Protein AF-A0A167XT69-F1 (afdb_monomer)

Secondary structure (DSSP, 8-state):
------------------------------------PPPPP-BPTT--HHHHHHHHGGGBTTSTT---BEE-TTSS-EEEEEEES-GGG-SSSSEEEEEE-BTTTTBB-HHHHHHHHHHHHHHHHTGGGEE---GGG-HHHHHHHHHHHHT--

InterPro domains:
  IPR001533 Pterin 4 alpha carbinolamine dehydratase [PF01329] (91-122)
  IPR001533 Pterin 4 alpha carbinolamine dehydratase [PTHR12599] (90-126)
  IPR036428 Pterin 4 alpha carbinolamine dehydratase superfamily [G3DSA:3.30.1360.20] (90-127)
  IPR036428 Pterin 4 alpha carbinolamine dehydratase superfamily [SSF55248] (62-124)

pLDDT: mean 74.78, std 20.85, range [34.5, 97.94]

Structure (mmCIF, N/CA/C/O backbone):
data_AF-A0A167XT69-F1
#
_entry.id   AF-A0A167XT69-F1
#
loop_
_atom_site.group_PDB
_atom_site.id
_atom_site.type_symbol
_atom_site.label_atom_id
_atom_site.label_alt_id
_atom_site.label_comp_id
_atom_site.label_asym_id
_atom_site.label_entity_id
_atom_site.label_seq_id
_atom_site.pdbx_PDB_ins_code
_atom_site.Cartn_x
_atom_site.Cartn_y
_atom_site.Cartn_z
_atom_site.occupancy
_atom_site.B_iso_or_equiv
_atom_site.auth_seq_id
_atom_site.auth_comp_id
_atom_site.auth_asym_id
_atom_site.auth_atom_id
_atom_site.pdbx_PDB_model_num
ATOM 1 N N . MET A 1 1 ? 63.490 -55.216 -7.302 1.00 43.56 1 MET A N 1
ATOM 2 C CA . MET A 1 1 ? 63.871 -55.454 -5.895 1.00 43.56 1 MET A CA 1
ATOM 3 C C . MET A 1 1 ? 62.587 -55.558 -5.094 1.00 43.56 1 MET A C 1
ATOM 5 O O . MET A 1 1 ? 61.794 -54.628 -5.128 1.00 43.56 1 MET A O 1
ATOM 9 N N . ALA A 1 2 ? 62.333 -56.744 -4.545 1.00 40.88 2 ALA A N 1
ATOM 10 C CA . ALA A 1 2 ? 61.158 -57.096 -3.752 1.00 40.88 2 ALA A CA 1
ATOM 11 C C . ALA A 1 2 ? 61.318 -56.645 -2.281 1.00 40.88 2 ALA A C 1
ATOM 13 O O . ALA A 1 2 ? 62.286 -55.962 -1.966 1.00 40.88 2 ALA A O 1
ATOM 14 N N . HIS A 1 3 ? 60.412 -57.131 -1.419 1.00 38.59 3 HIS A N 1
ATOM 15 C CA . HIS A 1 3 ? 60.348 -57.064 0.059 1.00 38.59 3 HIS A CA 1
ATOM 16 C C . HIS A 1 3 ? 59.410 -55.959 0.597 1.00 38.59 3 HIS A C 1
ATOM 18 O O . HIS A 1 3 ? 59.720 -54.779 0.537 1.00 38.59 3 HIS A O 1
ATOM 24 N N . HIS A 1 4 ? 58.137 -56.282 0.885 1.00 34.50 4 HIS A N 1
ATOM 25 C CA . HIS A 1 4 ? 57.599 -56.840 2.152 1.00 34.50 4 HIS A CA 1
ATOM 26 C C . HIS A 1 4 ? 57.696 -55.865 3.344 1.00 34.50 4 HIS A C 1
ATOM 28 O O . HIS A 1 4 ? 58.798 -55.539 3.758 1.00 34.50 4 HIS A O 1
ATOM 34 N N . CYS A 1 5 ? 56.577 -55.511 3.997 1.00 38.59 5 CYS A N 1
ATOM 35 C CA . CYS A 1 5 ? 56.061 -56.233 5.179 1.00 38.59 5 CYS A CA 1
ATOM 36 C C . CYS A 1 5 ? 55.030 -55.407 5.996 1.00 38.59 5 CYS A C 1
ATOM 38 O O . CYS A 1 5 ? 55.339 -54.326 6.477 1.00 38.59 5 CYS A O 1
ATOM 40 N N . LEU A 1 6 ? 53.832 -55.986 6.133 1.00 38.50 6 LEU A N 1
ATOM 41 C CA . LEU A 1 6 ? 52.923 -56.132 7.289 1.00 38.50 6 LEU A CA 1
ATOM 42 C C . LEU A 1 6 ? 52.590 -55.004 8.296 1.00 38.50 6 LEU A C 1
ATOM 44 O O . LEU A 1 6 ? 53.386 -54.182 8.727 1.00 38.50 6 LEU A O 1
ATOM 48 N N . ALA A 1 7 ? 51.323 -55.105 8.709 1.00 42.28 7 ALA A N 1
ATOM 49 C CA . ALA A 1 7 ? 50.522 -54.267 9.587 1.00 42.28 7 ALA A CA 1
ATOM 50 C C . ALA A 1 7 ? 50.897 -54.306 11.078 1.00 42.28 7 ALA A C 1
ATOM 52 O O . ALA A 1 7 ? 51.499 -55.264 11.556 1.00 42.28 7 ALA A O 1
ATOM 53 N N . SER A 1 8 ? 50.379 -53.336 11.842 1.00 41.34 8 SER A N 1
ATOM 54 C CA . SER A 1 8 ? 49.975 -53.516 13.246 1.00 41.34 8 SER A CA 1
ATOM 55 C C . SER A 1 8 ? 48.933 -52.465 13.655 1.00 41.34 8 SER A C 1
ATOM 57 O O . SER A 1 8 ? 49.160 -51.265 13.537 1.00 41.34 8 SER A O 1
ATOM 59 N N . TYR A 1 9 ? 47.778 -52.938 14.127 1.00 38.22 9 TYR A N 1
ATOM 60 C CA . TYR A 1 9 ? 46.740 -52.168 14.822 1.00 38.22 9 TYR A CA 1
ATOM 61 C C . TYR A 1 9 ? 47.198 -51.835 16.252 1.00 38.22 9 TYR A C 1
ATOM 63 O O . TYR A 1 9 ? 47.764 -52.699 16.917 1.00 38.22 9 TYR A O 1
ATOM 71 N N . SER A 1 10 ? 46.856 -50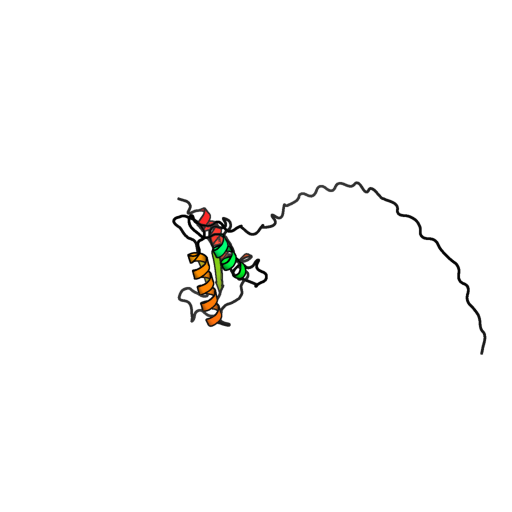.653 16.778 1.00 39.22 10 SER A N 1
ATOM 72 C CA . SER A 1 10 ? 46.702 -50.458 18.229 1.00 39.22 10 SER A CA 1
ATOM 73 C C . SER A 1 10 ? 45.765 -49.290 18.563 1.00 39.22 10 SER A C 1
ATOM 75 O O . SER A 1 10 ? 45.638 -48.321 17.820 1.00 39.22 10 SER A O 1
ATOM 77 N N . THR A 1 11 ? 45.042 -49.448 19.666 1.00 40.38 11 THR A N 1
ATOM 78 C CA . THR A 1 11 ? 43.760 -48.831 20.029 1.00 40.38 11 THR A CA 1
ATOM 79 C C . THR A 1 11 ? 43.858 -47.729 21.095 1.00 40.38 11 THR A C 1
ATOM 81 O O . THR A 1 11 ? 44.432 -48.001 22.141 1.00 40.38 11 THR A O 1
ATOM 84 N N . ARG A 1 12 ? 43.093 -46.626 20.897 1.00 40.66 12 ARG A N 1
ATOM 85 C CA . ARG A 1 12 ? 42.414 -45.727 21.894 1.00 40.66 12 ARG A CA 1
ATOM 86 C C . ARG A 1 12 ? 43.327 -44.973 22.908 1.00 40.66 12 ARG A C 1
ATOM 88 O O . ARG A 1 12 ? 44.464 -45.383 23.066 1.00 40.66 12 ARG A O 1
ATOM 95 N N . PRO A 1 13 ? 42.889 -43.902 23.630 1.00 48.72 13 PRO A N 1
ATOM 96 C CA . PRO A 1 13 ? 41.527 -43.374 23.857 1.00 48.72 13 PRO A CA 1
ATOM 97 C C . PRO A 1 13 ? 41.337 -41.838 23.676 1.00 48.72 13 PRO A C 1
ATOM 99 O O . PRO A 1 13 ? 42.281 -41.077 23.500 1.00 48.72 13 PRO A O 1
ATOM 102 N N . LEU A 1 14 ? 40.078 -41.378 23.761 1.00 48.62 14 LEU A N 1
ATOM 103 C CA . LEU A 1 14 ? 39.672 -39.961 23.825 1.00 48.62 14 LEU A CA 1
ATOM 104 C C . LEU A 1 14 ? 39.861 -39.374 25.239 1.00 48.62 14 LEU A C 1
ATOM 106 O O . LEU A 1 14 ? 39.439 -40.020 26.203 1.00 48.62 14 LEU A O 1
ATOM 110 N N . PRO A 1 15 ? 40.324 -38.120 25.393 1.00 50.78 15 PRO A N 1
ATOM 111 C CA . PRO A 1 15 ? 40.151 -37.385 26.637 1.00 50.78 15 PRO A CA 1
ATOM 112 C C . PRO A 1 15 ? 38.936 -36.438 26.614 1.00 50.78 15 PRO A C 1
ATOM 114 O O . PRO A 1 15 ? 38.842 -35.478 25.856 1.00 50.78 15 PRO A O 1
ATOM 117 N N . ARG A 1 16 ? 38.014 -36.774 27.519 1.00 46.22 16 ARG A N 1
ATOM 118 C CA . ARG A 1 16 ? 37.114 -35.965 28.363 1.00 46.22 16 ARG A CA 1
ATOM 119 C C . ARG A 1 16 ? 37.085 -34.432 28.188 1.00 46.22 16 ARG A C 1
ATOM 121 O O . ARG A 1 16 ? 38.071 -33.732 28.397 1.00 46.22 16 ARG A O 1
ATOM 128 N N . SER A 1 17 ? 35.853 -33.948 28.014 1.00 47.34 17 SER A N 1
ATOM 129 C CA . SER A 1 17 ? 35.362 -32.584 28.247 1.00 47.34 17 SER A CA 1
ATOM 130 C C . SER A 1 17 ? 35.975 -31.900 29.480 1.00 47.34 17 SER A C 1
ATOM 132 O O . SER A 1 17 ? 35.927 -32.436 30.590 1.00 47.34 17 SER A O 1
ATOM 134 N N . ARG A 1 18 ? 36.477 -30.673 29.292 1.00 51.38 18 ARG A N 1
ATOM 135 C CA . ARG A 1 18 ? 36.669 -29.691 30.364 1.00 51.38 18 ARG A CA 1
ATOM 136 C C . ARG A 1 18 ? 35.873 -28.435 30.038 1.00 51.38 18 ARG A C 1
ATOM 138 O O . ARG A 1 18 ? 36.114 -27.774 29.033 1.00 51.38 18 ARG A O 1
ATOM 145 N N . ARG A 1 19 ? 34.935 -28.111 30.929 1.00 50.88 19 ARG A N 1
ATOM 146 C CA . ARG A 1 19 ? 34.336 -26.780 31.048 1.00 50.88 19 ARG A CA 1
ATOM 147 C C . ARG A 1 19 ? 35.444 -25.787 31.389 1.00 50.88 19 ARG A C 1
ATOM 149 O O . ARG A 1 19 ? 36.184 -26.019 32.342 1.00 50.88 19 ARG A O 1
ATOM 156 N N . ILE A 1 20 ? 35.514 -24.681 30.660 1.00 50.03 20 ILE A N 1
ATOM 157 C CA . ILE A 1 20 ? 36.256 -23.494 31.082 1.00 50.03 20 ILE A CA 1
ATOM 158 C C . ILE A 1 20 ? 35.219 -22.385 31.252 1.00 50.03 20 ILE A C 1
ATOM 160 O O . ILE A 1 20 ? 34.623 -21.936 30.277 1.00 50.03 20 ILE A O 1
ATOM 164 N N . LEU A 1 21 ? 34.975 -21.981 32.503 1.00 44.81 21 LEU A N 1
ATOM 165 C CA . LEU A 1 21 ? 34.407 -20.667 32.791 1.00 44.81 21 LEU A CA 1
ATOM 166 C C . LEU A 1 21 ? 35.462 -19.638 32.381 1.00 44.81 21 LEU A C 1
ATOM 168 O O . LEU A 1 21 ? 36.548 -19.616 32.956 1.00 44.81 21 LEU A O 1
ATOM 172 N N . SER A 1 22 ? 35.144 -18.791 31.407 1.00 46.22 22 SER A N 1
ATOM 173 C CA . SER A 1 22 ? 35.921 -17.587 31.134 1.00 46.22 22 SER A CA 1
ATOM 174 C C . SER A 1 22 ? 35.046 -16.377 31.416 1.00 46.22 22 SER A C 1
ATOM 176 O O . SER A 1 22 ? 34.204 -15.974 30.617 1.00 46.22 22 SER A O 1
ATOM 178 N N . THR A 1 23 ? 35.231 -15.834 32.613 1.00 47.72 23 THR A N 1
ATOM 179 C CA . THR A 1 23 ? 34.767 -14.508 32.990 1.0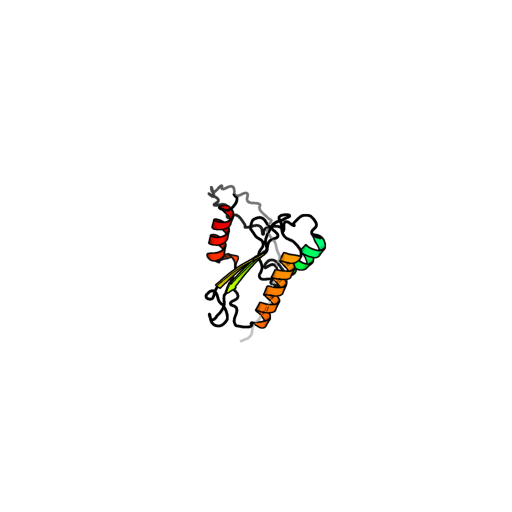0 47.72 23 THR A CA 1
ATOM 180 C C . THR A 1 23 ? 35.714 -13.490 32.370 1.00 47.72 23 THR A C 1
ATOM 182 O O . THR A 1 23 ? 36.865 -13.386 32.793 1.00 47.72 23 THR A O 1
ATOM 185 N N . ARG A 1 24 ? 35.229 -12.685 31.422 1.00 53.12 24 ARG A N 1
ATOM 186 C CA . ARG A 1 24 ? 35.750 -11.327 31.233 1.00 53.12 24 ARG A CA 1
ATOM 187 C C . ARG A 1 24 ? 34.674 -10.423 30.644 1.00 53.12 24 ARG A C 1
ATOM 189 O O . ARG A 1 24 ? 34.305 -10.552 29.483 1.00 53.12 24 ARG A O 1
ATOM 196 N N . MET A 1 25 ? 34.180 -9.513 31.481 1.00 57.09 25 MET A N 1
ATOM 197 C CA . MET A 1 25 ? 33.410 -8.350 31.053 1.00 57.09 25 MET A CA 1
ATOM 198 C C . MET A 1 25 ? 34.226 -7.527 30.054 1.00 57.09 25 MET A C 1
ATOM 200 O O . MET A 1 25 ? 35.374 -7.174 30.330 1.00 57.09 25 MET A O 1
ATOM 204 N N . LEU A 1 26 ? 33.590 -7.153 28.948 1.00 57.06 26 LEU A N 1
ATOM 205 C CA . LEU A 1 26 ? 33.920 -5.954 28.192 1.00 57.06 26 LEU A CA 1
ATOM 206 C C . LEU A 1 26 ? 32.647 -5.110 28.122 1.00 57.06 26 LEU A C 1
ATOM 208 O O . LEU A 1 26 ? 31.591 -5.586 27.711 1.00 57.06 26 LEU A O 1
ATOM 212 N N . MET A 1 27 ? 32.764 -3.870 28.592 1.00 52.31 27 MET A N 1
ATOM 213 C CA . MET A 1 27 ? 31.742 -2.834 28.522 1.00 52.31 27 MET A CA 1
ATOM 214 C C . MET A 1 27 ? 31.477 -2.527 27.048 1.00 52.31 27 MET A C 1
ATOM 216 O O . MET A 1 27 ? 32.260 -1.836 26.401 1.00 52.31 27 MET A O 1
ATOM 220 N N . SER A 1 28 ? 30.399 -3.082 26.503 1.00 48.12 28 SER A N 1
ATOM 221 C CA . SER A 1 28 ? 29.882 -2.662 25.210 1.00 48.12 28 SER A CA 1
ATOM 222 C C . SER A 1 28 ? 28.950 -1.488 25.470 1.00 48.12 28 SER A C 1
ATOM 224 O O . SER A 1 28 ? 27.866 -1.654 26.032 1.00 48.12 28 SER A O 1
ATOM 226 N N . THR A 1 29 ? 29.373 -0.289 25.076 1.00 55.00 29 THR A N 1
ATOM 227 C CA . THR A 1 29 ? 28.441 0.778 24.721 1.00 55.00 29 THR A CA 1
ATOM 228 C C . THR A 1 29 ? 27.632 0.272 23.533 1.00 55.00 29 THR A C 1
ATOM 230 O O . THR A 1 29 ? 27.978 0.465 22.370 1.00 55.00 29 THR A O 1
ATOM 233 N N . GLY A 1 30 ? 26.571 -0.467 23.846 1.00 43.16 30 GLY A N 1
ATOM 234 C CA . GLY A 1 30 ? 25.584 -0.895 22.882 1.00 43.16 30 GLY A CA 1
ATOM 235 C C . GLY A 1 30 ? 24.895 0.346 22.346 1.00 43.16 30 GLY A C 1
ATOM 236 O O . GLY A 1 30 ? 23.951 0.849 22.948 1.00 43.16 30 GLY A O 1
ATOM 237 N N . VAL A 1 31 ? 25.350 0.827 21.193 1.00 40.25 31 VAL A N 1
ATOM 238 C CA . VAL A 1 31 ? 24.444 1.456 20.241 1.00 40.25 31 VAL A CA 1
ATOM 239 C C . VAL A 1 31 ? 23.407 0.378 19.948 1.00 40.25 31 VAL A C 1
ATOM 241 O O . VAL A 1 31 ? 23.676 -0.559 19.196 1.00 40.25 31 VAL A O 1
ATOM 244 N N . GLN A 1 32 ? 22.268 0.436 20.640 1.00 43.75 32 GLN A N 1
ATOM 245 C CA . GLN A 1 32 ? 21.122 -0.405 20.340 1.00 43.75 32 GLN A CA 1
ATOM 246 C C . GLN A 1 32 ? 20.714 -0.080 18.905 1.00 43.75 32 GLN A C 1
ATOM 248 O O . GLN A 1 32 ? 20.037 0.911 18.641 1.00 43.75 32 GLN A O 1
ATOM 253 N N . GLN A 1 33 ? 21.171 -0.904 17.964 1.00 43.00 33 GLN A N 1
ATOM 254 C CA . GLN A 1 33 ? 20.550 -1.013 16.658 1.00 43.00 33 GLN A CA 1
ATOM 255 C C . GLN A 1 33 ? 19.109 -1.442 16.928 1.00 43.00 33 GLN A C 1
ATOM 257 O O . GLN A 1 33 ? 18.850 -2.602 17.245 1.00 43.00 33 GLN A O 1
ATOM 262 N N . GLN A 1 34 ? 18.185 -0.481 16.894 1.00 40.41 34 GLN A N 1
ATOM 263 C CA . GLN A 1 34 ? 16.756 -0.754 16.889 1.00 40.41 34 GLN A CA 1
ATOM 264 C C . GLN A 1 34 ? 16.485 -1.634 15.669 1.00 40.41 34 GLN A C 1
ATOM 266 O O . GLN A 1 34 ? 16.457 -1.158 14.536 1.00 40.41 34 GLN A O 1
ATOM 271 N N . GLN A 1 35 ? 16.352 -2.939 15.899 1.00 40.66 35 GLN A N 1
ATOM 272 C CA . GLN A 1 35 ? 15.785 -3.856 14.924 1.00 40.66 35 GLN A CA 1
ATOM 273 C C . GLN A 1 35 ? 14.378 -3.339 14.633 1.00 40.66 35 GLN A C 1
ATOM 275 O O . GLN A 1 35 ? 13.500 -3.410 15.490 1.00 40.66 35 GLN A O 1
ATOM 280 N N . GLN A 1 36 ? 14.205 -2.730 13.460 1.00 48.97 36 GLN A N 1
ATOM 281 C CA . GLN A 1 36 ? 12.931 -2.222 12.967 1.00 48.97 36 GLN A CA 1
ATOM 282 C C . GLN A 1 36 ? 11.965 -3.406 12.842 1.00 48.97 36 GLN A C 1
ATOM 284 O O . GLN A 1 36 ? 11.950 -4.113 11.836 1.00 48.97 36 GLN A O 1
ATOM 289 N N . GLN A 1 37 ? 11.199 -3.670 13.899 1.00 54.72 37 GLN A N 1
ATOM 290 C CA . GLN A 1 37 ? 10.056 -4.568 13.834 1.00 54.72 37 GLN A CA 1
ATOM 291 C C . GLN A 1 37 ? 9.069 -3.953 12.839 1.00 54.72 37 GLN A C 1
ATOM 293 O O . GLN A 1 37 ? 8.732 -2.775 12.947 1.00 54.72 37 GLN A O 1
ATOM 298 N N . GLN A 1 38 ? 8.678 -4.727 11.826 1.00 63.22 38 GLN A N 1
ATOM 299 C CA . GLN A 1 38 ? 7.715 -4.279 10.822 1.00 63.22 38 GLN A CA 1
ATOM 300 C C . GLN A 1 38 ? 6.418 -3.835 11.526 1.00 63.22 38 GLN A C 1
ATOM 302 O O . GLN A 1 38 ? 5.965 -4.546 12.430 1.00 63.22 38 GLN A O 1
ATOM 307 N N . PRO A 1 39 ? 5.836 -2.680 11.154 1.00 83.25 39 PRO A N 1
ATOM 308 C CA . PRO A 1 39 ? 4.601 -2.200 11.764 1.00 83.25 39 PRO A CA 1
ATOM 309 C C . PRO A 1 39 ? 3.479 -3.228 11.586 1.00 83.25 39 PRO A C 1
ATOM 311 O O . PRO A 1 39 ? 3.403 -3.889 10.553 1.00 83.25 39 PRO A O 1
ATOM 314 N N . GLN A 1 40 ? 2.604 -3.360 12.583 1.00 92.12 40 GLN A N 1
ATOM 315 C CA . GLN A 1 40 ? 1.389 -4.174 12.474 1.00 92.12 40 GLN A CA 1
ATOM 316 C C . GLN A 1 40 ? 0.265 -3.340 11.848 1.00 92.12 40 GLN A C 1
ATOM 318 O O . GLN A 1 40 ? 0.167 -2.155 12.169 1.00 92.12 40 GLN A O 1
ATOM 323 N N . PRO A 1 41 ? -0.587 -3.915 10.983 1.00 95.88 41 PRO A N 1
ATOM 324 C CA . PRO A 1 41 ? -1.694 -3.178 10.391 1.00 95.88 41 PRO A CA 1
ATOM 325 C C . PRO A 1 41 ? -2.714 -2.783 11.463 1.00 95.88 41 PRO A C 1
ATOM 327 O O . PRO A 1 41 ? -3.062 -3.575 12.339 1.00 95.88 41 PRO A O 1
ATOM 330 N N . ARG A 1 42 ? -3.207 -1.547 11.379 1.00 96.94 42 ARG A N 1
ATOM 331 C CA . ARG A 1 42 ? -4.238 -1.002 12.261 1.00 96.94 42 ARG A CA 1
ATOM 332 C C . ARG A 1 42 ? -5.433 -0.558 11.431 1.00 96.94 42 ARG A C 1
ATOM 334 O O . ARG A 1 42 ? -5.359 0.426 10.692 1.00 96.94 42 ARG A O 1
ATOM 341 N N . TYR A 1 43 ? -6.534 -1.278 11.588 1.00 97.75 43 TYR A N 1
ATOM 342 C CA . TYR A 1 43 ? -7.716 -1.100 10.761 1.00 97.75 43 TYR A CA 1
ATOM 343 C C . TYR A 1 43 ? -8.644 0.003 11.261 1.00 97.75 43 TYR A C 1
ATOM 345 O O . TYR A 1 43 ? -8.685 0.337 12.448 1.00 97.75 43 TYR A O 1
ATOM 353 N N . SER A 1 44 ? -9.381 0.583 10.318 1.00 97.00 44 SER A N 1
ATOM 354 C CA . SER A 1 44 ? -10.452 1.524 10.610 1.00 97.00 44 SER A CA 1
ATOM 355 C C . SER A 1 44 ? -11.691 0.787 11.151 1.00 97.00 44 SER A C 1
ATOM 357 O O . SER A 1 44 ?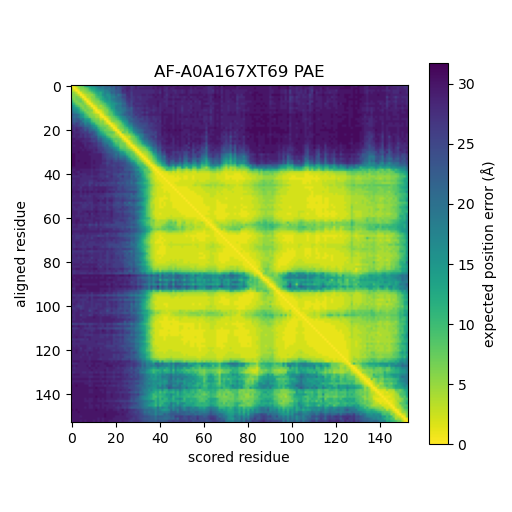 -11.977 -0.331 10.714 1.00 97.00 44 SER A O 1
ATOM 359 N N . PRO A 1 45 ? -12.452 1.376 12.090 1.00 97.12 45 PRO A N 1
ATOM 360 C CA . PRO A 1 45 ? -13.701 0.802 12.586 1.00 97.12 45 PRO A CA 1
ATOM 361 C C . PRO A 1 45 ? -14.653 0.347 11.472 1.00 97.12 45 PRO A C 1
ATOM 363 O O . PRO A 1 45 ? -14.950 1.110 10.555 1.00 97.12 45 PRO A O 1
ATOM 366 N N . GLY A 1 46 ? -15.165 -0.881 11.589 1.00 95.75 46 GLY A N 1
ATOM 367 C CA . GLY A 1 46 ? -16.089 -1.478 10.616 1.00 95.75 46 GLY A CA 1
ATOM 368 C C . GLY A 1 46 ? -15.420 -2.202 9.444 1.00 95.75 46 GLY A C 1
ATOM 369 O O . GLY A 1 46 ? -16.135 -2.762 8.620 1.00 95.75 46 GLY A O 1
ATOM 370 N N . THR A 1 47 ? -14.086 -2.221 9.391 1.00 97.12 47 THR A N 1
ATOM 371 C CA . THR A 1 47 ? -13.311 -3.042 8.447 1.00 97.12 47 THR A CA 1
ATOM 372 C C . THR A 1 47 ? -13.369 -4.513 8.873 1.00 97.12 47 THR A C 1
ATOM 374 O O . THR A 1 47 ? -13.198 -4.823 10.055 1.00 97.12 47 THR A O 1
ATOM 377 N N . ASP A 1 48 ? -13.548 -5.433 7.928 1.00 97.06 48 ASP A N 1
ATOM 378 C CA . ASP A 1 48 ? -13.312 -6.861 8.146 1.00 97.06 48 ASP A CA 1
ATOM 379 C C . ASP A 1 48 ? -11.800 -7.110 8.219 1.00 97.06 48 ASP A C 1
ATOM 381 O O . ASP A 1 48 ? -11.115 -7.287 7.207 1.00 97.06 48 ASP A O 1
ATOM 385 N N . GLU A 1 49 ? -11.257 -7.095 9.436 1.00 96.81 49 GLU A N 1
ATOM 386 C CA . GLU A 1 49 ? -9.818 -7.228 9.675 1.00 96.81 49 GLU A CA 1
ATOM 387 C C . GLU A 1 49 ? -9.247 -8.545 9.134 1.00 96.81 49 GLU A C 1
ATOM 389 O O . GLU A 1 49 ? -8.108 -8.572 8.665 1.00 96.81 49 GLU A O 1
ATOM 394 N N . GLN A 1 50 ? -10.015 -9.639 9.166 1.00 97.00 50 GLN A N 1
ATOM 395 C CA . GLN A 1 50 ? -9.540 -10.951 8.720 1.00 97.00 50 GLN A CA 1
ATOM 396 C C . GLN A 1 50 ? -9.436 -10.989 7.198 1.00 97.00 50 GLN A C 1
ATOM 398 O O . GLN A 1 50 ? -8.361 -11.267 6.657 1.00 97.00 50 GLN A O 1
ATOM 403 N N . ALA A 1 51 ? -10.523 -10.647 6.502 1.00 97.00 51 ALA A N 1
ATOM 404 C CA . ALA A 1 51 ? -10.532 -10.602 5.043 1.00 97.00 51 ALA A CA 1
ATOM 405 C C . ALA A 1 51 ? -9.510 -9.586 4.510 1.00 97.00 51 ALA A C 1
ATOM 407 O O . ALA A 1 51 ? -8.761 -9.878 3.572 1.00 97.00 51 ALA A O 1
ATOM 408 N N . THR A 1 52 ? -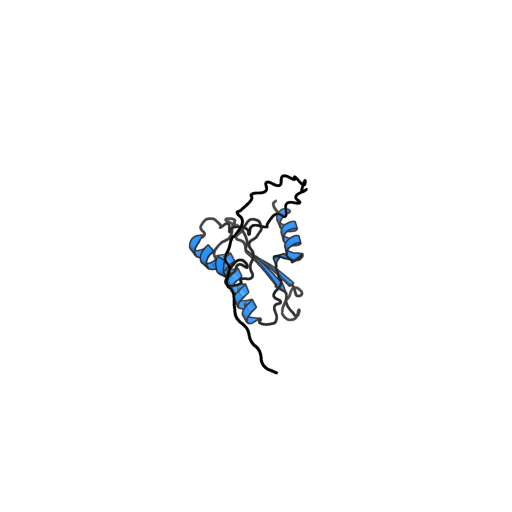9.413 -8.422 5.157 1.00 97.31 52 THR A N 1
ATOM 409 C CA . THR A 1 52 ? -8.463 -7.372 4.774 1.00 97.31 52 THR A CA 1
ATOM 410 C C . THR A 1 52 ? -7.020 -7.809 4.995 1.00 97.31 52 THR A C 1
ATOM 412 O O . THR A 1 52 ? -6.191 -7.606 4.111 1.00 97.31 52 THR A O 1
ATOM 415 N N . THR A 1 53 ? -6.700 -8.469 6.115 1.00 96.88 53 THR A N 1
ATOM 416 C CA . THR A 1 53 ? -5.340 -8.982 6.376 1.00 96.88 53 THR A CA 1
ATOM 417 C C . THR A 1 53 ? -4.919 -10.008 5.327 1.00 96.88 53 THR A C 1
ATOM 419 O O . THR A 1 53 ? -3.784 -9.968 4.840 1.00 96.88 53 THR A O 1
ATOM 422 N N . LEU A 1 54 ? -5.825 -10.907 4.935 1.00 97.19 54 LEU A N 1
ATOM 423 C CA . LEU A 1 54 ? -5.556 -11.897 3.890 1.00 97.19 54 LEU A CA 1
ATOM 424 C C . LEU A 1 54 ? -5.252 -11.231 2.542 1.00 97.19 54 LEU A C 1
ATOM 426 O O . LEU A 1 54 ? -4.292 -11.618 1.877 1.00 97.19 54 LEU A O 1
ATOM 430 N N . ALA A 1 55 ? -6.018 -10.205 2.164 1.00 96.88 55 ALA A N 1
ATOM 431 C CA . ALA A 1 55 ? -5.799 -9.450 0.930 1.00 96.88 55 ALA A CA 1
ATOM 432 C C . ALA A 1 55 ? -4.543 -8.555 0.980 1.00 96.88 55 ALA A C 1
ATOM 434 O O . ALA A 1 55 ? -3.866 -8.372 -0.031 1.00 96.88 55 ALA A O 1
ATOM 435 N N . LEU A 1 56 ? -4.205 -8.025 2.158 1.00 96.94 56 LEU A N 1
ATOM 436 C CA . LEU A 1 56 ? -3.033 -7.184 2.403 1.00 96.94 56 LEU A CA 1
ATOM 437 C C . LEU A 1 56 ? -1.723 -7.977 2.327 1.00 96.94 56 LEU A C 1
ATOM 439 O O . LEU A 1 56 ? -0.748 -7.512 1.739 1.00 96.94 56 LEU A O 1
ATOM 443 N N . THR A 1 57 ? -1.697 -9.173 2.920 1.00 96.00 57 THR A N 1
ATOM 444 C CA . THR A 1 57 ? -0.493 -10.006 3.071 1.00 96.00 57 THR A CA 1
ATOM 445 C C . THR A 1 57 ? 0.327 -10.164 1.784 1.00 96.00 57 THR A C 1
ATOM 447 O O . THR A 1 57 ? 1.533 -9.944 1.849 1.00 96.00 57 THR A O 1
ATOM 450 N N . PRO A 1 58 ? -0.231 -10.507 0.606 1.00 96.50 58 PRO A N 1
ATOM 451 C CA . PRO A 1 58 ? 0.566 -10.654 -0.619 1.00 96.50 58 PRO A CA 1
ATOM 452 C C . PRO A 1 58 ? 1.145 -9.336 -1.158 1.00 96.50 58 PRO A C 1
ATOM 454 O O . PRO A 1 58 ? 2.094 -9.367 -1.939 1.00 96.50 58 PRO A O 1
ATOM 457 N N . LEU A 1 59 ? 0.604 -8.180 -0.759 1.00 95.25 59 LEU A N 1
ATOM 458 C CA . LEU A 1 59 ? 1.082 -6.872 -1.214 1.00 95.25 59 LEU A CA 1
ATOM 459 C C . LEU A 1 59 ? 2.335 -6.409 -0.464 1.00 95.25 59 LEU A C 1
ATOM 461 O O . LEU A 1 59 ? 3.085 -5.581 -0.992 1.00 95.25 59 LEU A O 1
ATOM 465 N N . LEU A 1 60 ? 2.576 -6.931 0.741 1.00 94.62 60 LEU A N 1
ATOM 466 C CA . LEU A 1 60 ? 3.657 -6.489 1.618 1.00 94.62 60 LEU A CA 1
ATOM 467 C C . LEU A 1 60 ? 5.022 -7.067 1.227 1.00 94.62 60 LEU A C 1
ATOM 469 O O . LEU A 1 60 ? 5.138 -8.223 0.826 1.00 94.62 60 LEU A O 1
ATOM 473 N N . ILE A 1 61 ? 6.081 -6.282 1.424 1.00 91.00 61 ILE A N 1
ATOM 474 C CA . ILE A 1 61 ? 7.475 -6.713 1.184 1.00 91.00 61 ILE A CA 1
ATOM 475 C C . ILE A 1 61 ? 7.899 -7.862 2.102 1.00 91.00 61 ILE A C 1
ATOM 477 O O . ILE A 1 61 ? 8.730 -8.683 1.727 1.00 91.00 61 ILE A O 1
ATOM 481 N N . SER A 1 62 ? 7.323 -7.942 3.302 1.00 88.44 62 SER A N 1
ATOM 482 C CA . SER A 1 62 ? 7.561 -9.037 4.248 1.00 88.44 62 SER A CA 1
ATOM 483 C C . SER A 1 62 ? 6.930 -10.366 3.817 1.00 88.44 62 SER A C 1
ATOM 485 O O . SER A 1 62 ? 7.211 -11.401 4.421 1.00 88.44 62 SER A O 1
ATOM 487 N N . SER A 1 63 ? 6.083 -10.351 2.788 1.00 89.50 63 SER A N 1
ATOM 488 C CA . SER A 1 63 ? 5.415 -11.534 2.265 1.00 89.50 63 SER A CA 1
ATOM 489 C C . SER A 1 63 ? 6.367 -12.433 1.493 1.00 89.50 63 SER A C 1
ATOM 491 O O . SER A 1 63 ? 7.189 -11.964 0.705 1.00 89.50 63 SER A O 1
ATOM 493 N N . GLN A 1 64 ? 6.169 -13.744 1.602 1.00 84.88 64 GLN A N 1
ATOM 494 C CA . GLN A 1 64 ? 6.858 -14.730 0.765 1.00 84.88 64 GLN A CA 1
ATOM 495 C C . GLN A 1 64 ? 6.545 -14.543 -0.729 1.00 84.88 64 GLN A C 1
ATOM 497 O O . GLN A 1 64 ? 7.325 -14.974 -1.573 1.00 84.88 64 GLN A O 1
ATOM 502 N N . ALA A 1 65 ? 5.433 -13.876 -1.062 1.00 86.25 65 ALA A N 1
ATOM 503 C CA . ALA A 1 65 ? 5.063 -13.535 -2.434 1.00 86.25 65 ALA A CA 1
ATOM 504 C C . ALA A 1 65 ? 5.908 -12.395 -3.042 1.00 86.25 65 ALA A C 1
ATOM 506 O O . ALA A 1 65 ? 5.797 -12.137 -4.240 1.00 86.25 65 ALA A O 1
ATOM 507 N N . GLY A 1 66 ? 6.745 -11.713 -2.248 1.00 84.62 66 GLY A N 1
ATOM 508 C CA . GLY A 1 66 ? 7.600 -10.626 -2.730 1.00 84.62 66 GLY A CA 1
ATOM 509 C C . GLY A 1 66 ? 6.819 -9.361 -3.094 1.00 84.62 66 GLY A C 1
ATOM 510 O O . GLY A 1 66 ? 7.047 -8.770 -4.153 1.00 84.62 66 GLY A O 1
ATOM 511 N N . GLY A 1 67 ? 5.883 -8.955 -2.231 1.00 91.06 67 GLY A N 1
ATOM 512 C CA . GLY A 1 67 ? 5.133 -7.712 -2.388 1.00 91.06 67 GLY A CA 1
ATOM 513 C C . GLY A 1 67 ? 6.033 -6.468 -2.392 1.00 91.06 67 GLY A C 1
ATOM 514 O O . GLY A 1 67 ? 7.244 -6.536 -2.191 1.00 91.06 67 GLY A O 1
ATOM 515 N N . ARG A 1 68 ? 5.448 -5.300 -2.667 1.00 92.19 68 ARG A N 1
ATOM 516 C CA . ARG A 1 68 ? 6.187 -4.030 -2.855 1.00 92.19 68 ARG A CA 1
ATOM 517 C C . ARG A 1 68 ? 5.672 -2.882 -1.995 1.00 92.19 68 ARG A C 1
ATOM 519 O O . ARG A 1 68 ? 6.197 -1.774 -2.085 1.00 92.19 68 ARG A O 1
ATOM 526 N N . TRP A 1 69 ? 4.647 -3.142 -1.195 1.00 94.12 69 TRP A N 1
ATOM 527 C CA . TRP A 1 69 ? 4.068 -2.184 -0.270 1.00 94.12 69 TRP A CA 1
ATOM 528 C C . TRP A 1 69 ? 4.663 -2.353 1.125 1.00 94.12 69 TRP A C 1
ATOM 530 O O . TRP A 1 69 ? 5.043 -3.447 1.547 1.00 94.12 69 TRP A O 1
ATOM 540 N N . THR A 1 70 ? 4.728 -1.247 1.848 1.00 93.75 70 THR A N 1
ATOM 541 C CA . THR A 1 70 ? 5.125 -1.186 3.256 1.00 93.75 70 THR A CA 1
ATOM 542 C C . THR A 1 70 ? 4.005 -0.570 4.066 1.00 93.75 70 THR A C 1
ATOM 544 O O . THR A 1 70 ? 3.309 0.308 3.561 1.00 93.75 70 THR A O 1
ATOM 547 N N . LEU A 1 71 ? 3.861 -0.982 5.320 1.00 93.50 71 LEU A N 1
ATOM 548 C CA . LEU A 1 71 ? 3.000 -0.273 6.257 1.00 93.50 71 LEU A CA 1
ATOM 549 C C . LEU A 1 71 ? 3.673 1.018 6.731 1.00 93.50 71 LEU A C 1
ATOM 551 O O . LEU A 1 71 ? 4.904 1.086 6.830 1.00 93.50 71 LEU A O 1
ATOM 555 N N . SER A 1 72 ? 2.857 2.016 7.061 1.00 90.81 72 SER A N 1
ATOM 556 C CA . SER A 1 72 ? 3.314 3.197 7.788 1.00 90.81 72 SER A CA 1
ATOM 557 C C . SER A 1 72 ? 3.804 2.836 9.175 1.00 90.81 72 SER A C 1
ATOM 559 O O . SER A 1 72 ? 3.438 1.805 9.735 1.00 90.81 72 SER A O 1
ATOM 561 N N . SER A 1 73 ? 4.629 3.703 9.759 1.00 88.12 73 SER A N 1
ATOM 562 C CA . SER A 1 73 ? 5.182 3.501 11.104 1.00 88.12 73 SER A CA 1
ATOM 563 C C . SER A 1 73 ? 4.106 3.288 12.176 1.00 88.12 73 SER A C 1
ATOM 565 O O . SER A 1 73 ? 4.344 2.572 13.144 1.00 88.12 73 SER A O 1
ATOM 567 N N . ASP A 1 74 ? 2.918 3.867 11.988 1.00 89.25 74 ASP A N 1
ATOM 568 C CA . ASP A 1 74 ? 1.752 3.698 12.858 1.00 89.25 74 ASP A CA 1
ATOM 569 C C . ASP A 1 74 ? 0.780 2.586 12.418 1.00 89.25 74 ASP A C 1
ATOM 571 O O . ASP A 1 74 ? -0.228 2.360 13.090 1.00 89.25 74 ASP A O 1
ATOM 575 N N . GLY A 1 75 ? 1.063 1.901 11.307 1.00 93.19 75 GLY A N 1
ATOM 576 C CA . GLY A 1 75 ? 0.266 0.790 10.787 1.00 93.19 75 GLY A CA 1
ATOM 577 C C . GLY A 1 75 ? -1.059 1.178 10.127 1.00 93.19 75 GLY A C 1
ATOM 578 O O . GLY A 1 75 ? -1.819 0.295 9.737 1.00 93.19 75 GLY A O 1
ATOM 579 N N . THR A 1 76 ? -1.368 2.471 10.009 1.00 94.44 76 THR A N 1
ATOM 580 C CA . THR A 1 76 ? -2.676 2.958 9.527 1.00 94.44 76 THR A CA 1
ATOM 581 C C . THR A 1 76 ? -2.743 3.186 8.017 1.00 94.44 76 THR A C 1
ATOM 583 O O . THR A 1 76 ? -3.804 3.527 7.487 1.00 94.44 76 THR A O 1
ATOM 586 N N . ALA A 1 77 ? -1.619 3.032 7.317 1.00 93.94 77 ALA A N 1
ATOM 587 C CA . ALA A 1 77 ? -1.517 3.311 5.896 1.00 93.94 77 ALA A CA 1
ATOM 588 C C . ALA A 1 77 ? -0.628 2.303 5.161 1.00 93.94 77 ALA A C 1
ATOM 590 O O . ALA A 1 77 ? 0.285 1.706 5.734 1.00 93.94 77 ALA A O 1
ATOM 591 N N . LEU A 1 78 ? -0.888 2.165 3.862 1.00 95.38 78 LEU A N 1
ATOM 592 C CA . LEU A 1 78 ? -0.062 1.439 2.903 1.00 95.38 78 LEU A CA 1
ATOM 593 C C . LEU A 1 78 ? 0.738 2.417 2.058 1.00 95.38 78 LEU A C 1
ATOM 595 O O . LEU A 1 78 ? 0.171 3.338 1.474 1.00 95.38 78 LEU A O 1
ATOM 599 N N . GLU A 1 79 ? 2.038 2.184 1.929 1.00 93.69 79 GLU A N 1
ATOM 600 C CA . GLU A 1 79 ? 2.941 3.073 1.207 1.00 93.69 79 GLU A CA 1
ATOM 601 C C . GLU A 1 79 ? 3.801 2.335 0.196 1.00 93.69 79 GLU A C 1
ATOM 603 O O . GLU A 1 79 ? 4.265 1.216 0.434 1.00 93.69 79 GLU A O 1
ATOM 608 N N . ARG A 1 80 ? 4.042 2.997 -0.934 1.00 91.81 80 ARG A N 1
ATOM 609 C CA . ARG A 1 80 ? 4.920 2.505 -1.991 1.00 91.81 80 ARG A CA 1
ATOM 610 C C . ARG A 1 80 ? 5.480 3.658 -2.809 1.00 91.81 80 ARG A C 1
ATOM 612 O O . ARG A 1 80 ? 4.822 4.674 -3.024 1.00 91.81 80 ARG A O 1
ATOM 619 N N . ILE A 1 81 ? 6.694 3.464 -3.314 1.00 88.44 81 ILE A N 1
ATOM 620 C CA . ILE A 1 81 ? 7.309 4.362 -4.286 1.00 88.44 81 ILE A CA 1
ATOM 621 C C . ILE A 1 81 ? 7.311 3.699 -5.655 1.00 88.44 81 ILE A C 1
ATOM 623 O O . ILE A 1 81 ? 7.712 2.545 -5.812 1.00 88.44 81 ILE A O 1
ATOM 627 N N . P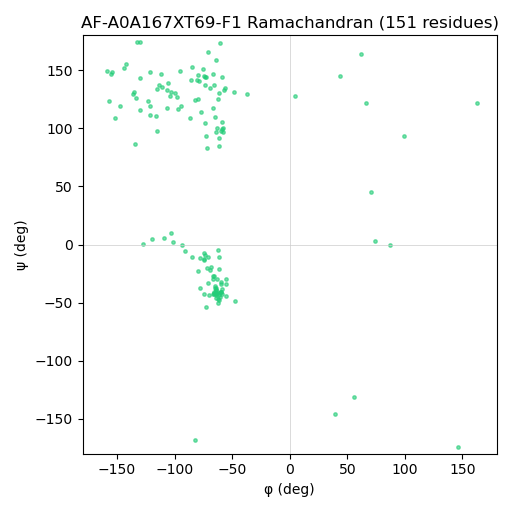HE A 1 82 ? 6.888 4.469 -6.646 1.00 86.75 82 PHE A N 1
ATOM 628 C CA . PHE A 1 82 ? 7.005 4.155 -8.056 1.00 86.75 82 PHE A CA 1
ATOM 629 C C . PHE A 1 82 ? 8.088 5.044 -8.646 1.00 86.75 82 PHE A C 1
ATOM 631 O O . PHE A 1 82 ? 7.966 6.265 -8.628 1.00 86.75 82 PHE A O 1
ATOM 638 N N . GLN A 1 83 ? 9.155 4.433 -9.151 1.00 84.69 83 GLN A N 1
ATOM 639 C CA . GLN A 1 83 ? 10.166 5.126 -9.941 1.00 84.69 83 GLN A CA 1
ATOM 640 C C . GLN A 1 83 ? 10.062 4.642 -11.377 1.00 84.69 83 GLN A C 1
ATOM 642 O O . GLN A 1 83 ? 9.938 3.447 -11.615 1.00 84.69 83 GLN A O 1
ATOM 647 N N . PHE A 1 84 ? 10.106 5.556 -12.331 1.00 83.12 84 PHE A N 1
ATOM 648 C CA . PHE A 1 84 ? 9.937 5.288 -13.746 1.00 83.12 84 PHE A CA 1
ATOM 649 C C . PHE A 1 84 ? 11.255 5.510 -14.485 1.00 83.12 84 PHE A C 1
ATOM 651 O O . PHE A 1 84 ? 12.043 6.391 -14.138 1.00 83.12 84 PHE A O 1
ATOM 658 N N . LYS A 1 85 ? 11.498 4.726 -15.538 1.00 80.81 85 LYS A N 1
ATOM 659 C CA . LYS A 1 85 ? 12.696 4.875 -16.384 1.00 80.81 85 LYS A CA 1
ATOM 660 C C . LYS A 1 85 ? 12.707 6.182 -17.179 1.00 80.81 85 LYS A C 1
ATOM 662 O O . LYS A 1 85 ? 13.773 6.690 -17.501 1.00 80.81 85 LYS A O 1
ATOM 667 N N . SER A 1 86 ? 11.534 6.702 -17.529 1.00 72.88 86 SER A N 1
ATOM 668 C CA . SER A 1 86 ? 11.377 7.899 -18.355 1.00 72.88 86 SER A CA 1
ATOM 669 C C . SER A 1 86 ? 10.177 8.720 -17.892 1.00 72.88 86 SER A C 1
ATOM 671 O O . SER A 1 86 ? 9.212 8.169 -17.365 1.00 72.88 86 SER A O 1
ATOM 673 N N . PHE A 1 87 ? 10.238 10.032 -18.125 1.00 69.56 87 PHE A N 1
ATOM 674 C CA . PHE A 1 87 ? 9.181 10.993 -17.802 1.00 69.56 87 PHE A CA 1
ATOM 675 C C . PHE A 1 87 ? 7.982 10.924 -18.764 1.00 69.56 87 PHE A C 1
ATOM 677 O O . PHE A 1 87 ? 6.931 11.479 -18.471 1.00 69.56 87 PHE A O 1
ATOM 684 N N . ASN A 1 88 ? 8.101 10.224 -19.902 1.00 69.00 88 ASN A N 1
ATOM 685 C CA . ASN A 1 88 ? 7.073 10.199 -20.957 1.00 69.00 88 ASN A CA 1
ATOM 686 C C . ASN A 1 88 ? 5.708 9.635 -20.514 1.00 69.00 88 ASN A C 1
ATOM 688 O O . ASN A 1 88 ? 4.747 9.703 -21.274 1.00 69.00 88 ASN A O 1
ATOM 692 N N . LYS A 1 89 ? 5.619 9.028 -19.325 1.00 66.00 89 LYS A N 1
ATOM 693 C CA . LYS A 1 89 ? 4.406 8.368 -18.819 1.00 66.00 89 LYS A CA 1
ATOM 694 C C . LYS A 1 89 ? 3.869 8.972 -17.521 1.00 66.00 89 LYS A C 1
ATOM 696 O O . LYS A 1 89 ? 2.912 8.444 -16.961 1.00 66.00 89 LYS A O 1
ATOM 701 N N . THR A 1 90 ? 4.463 10.058 -17.041 1.00 62.19 90 THR A N 1
ATOM 702 C CA . THR A 1 90 ? 4.171 10.633 -15.727 1.00 62.19 90 THR A CA 1
ATOM 703 C C . THR A 1 90 ? 4.054 12.148 -15.821 1.00 62.19 90 THR A C 1
ATOM 705 O O . THR A 1 90 ? 4.932 12.837 -16.326 1.00 62.19 90 THR A O 1
ATOM 708 N N . TRP A 1 91 ? 2.968 12.688 -15.269 1.00 70.12 91 TRP A N 1
ATOM 709 C CA . TRP A 1 91 ? 2.747 14.136 -15.168 1.00 70.12 91 TRP A CA 1
ATOM 710 C C . TRP A 1 91 ? 3.612 14.797 -14.078 1.00 70.12 91 TRP A C 1
ATOM 712 O O . TRP A 1 91 ? 3.638 16.017 -13.958 1.00 70.12 91 TRP A O 1
ATOM 722 N N . VAL A 1 92 ? 4.313 13.987 -13.273 1.00 61.62 92 VAL A N 1
ATOM 723 C CA . VAL A 1 92 ? 5.108 14.391 -12.106 1.00 61.62 92 VAL A CA 1
ATOM 724 C C . VAL A 1 92 ? 6.458 13.669 -12.159 1.00 61.62 92 VAL A C 1
ATOM 726 O O . VAL A 1 92 ? 6.593 12.581 -11.607 1.00 61.62 92 VAL A O 1
ATOM 729 N N . TYR A 1 93 ? 7.442 14.248 -12.858 1.00 71.94 93 TYR A N 1
ATOM 730 C CA . TYR A 1 93 ? 8.819 13.727 -12.990 1.00 71.94 93 TYR A CA 1
ATOM 731 C C . TYR A 1 93 ? 8.883 12.197 -13.147 1.00 71.94 93 TYR A C 1
ATOM 733 O O . TYR A 1 93 ? 8.031 11.626 -13.807 1.00 71.94 93 TYR A O 1
ATOM 741 N N . ASN A 1 94 ? 9.891 11.504 -12.619 1.00 81.75 94 ASN A N 1
ATOM 742 C CA . ASN A 1 94 ? 10.025 10.053 -12.749 1.00 81.75 94 ASN A CA 1
ATOM 743 C C . ASN A 1 94 ? 9.776 9.302 -11.433 1.00 81.75 94 ASN A C 1
ATOM 745 O O . ASN A 1 94 ? 10.008 8.104 -11.389 1.00 81.75 94 ASN A O 1
ATOM 749 N N . THR A 1 95 ? 9.357 9.972 -10.356 1.00 83.81 95 THR A N 1
ATOM 750 C CA . THR A 1 95 ? 9.189 9.348 -9.036 1.00 83.81 95 THR A CA 1
ATOM 751 C C . THR A 1 95 ? 7.878 9.787 -8.402 1.00 83.81 95 THR A C 1
ATOM 753 O O . THR A 1 95 ? 7.581 10.976 -8.329 1.00 83.81 95 THR A O 1
ATOM 756 N N . THR A 1 96 ? 7.100 8.831 -7.905 1.00 85.38 96 THR A N 1
ATOM 757 C CA . THR A 1 96 ? 5.825 9.069 -7.224 1.00 85.38 96 THR A CA 1
ATOM 758 C C . THR A 1 96 ? 5.771 8.253 -5.941 1.00 85.38 96 THR A C 1
ATOM 760 O O . THR A 1 96 ? 5.956 7.038 -5.962 1.00 85.38 96 THR A O 1
ATOM 763 N N . PHE A 1 97 ? 5.507 8.920 -4.820 1.00 87.88 97 PHE A N 1
ATOM 764 C CA . PHE A 1 97 ? 5.225 8.279 -3.540 1.00 87.88 97 PHE A CA 1
ATOM 765 C C . PHE A 1 97 ? 3.711 8.219 -3.335 1.00 87.88 97 PHE A C 1
ATOM 767 O O . PHE A 1 97 ? 3.035 9.242 -3.433 1.00 87.88 97 PHE A O 1
ATOM 774 N N . ILE A 1 98 ? 3.187 7.028 -3.057 1.00 90.81 98 ILE A N 1
ATOM 775 C CA . ILE A 1 98 ? 1.765 6.791 -2.812 1.00 90.81 98 ILE A CA 1
ATOM 776 C C . ILE A 1 98 ? 1.592 6.332 -1.370 1.00 90.81 98 ILE A C 1
ATOM 778 O O . ILE A 1 98 ? 2.315 5.443 -0.921 1.00 90.81 98 ILE A O 1
ATOM 782 N N . ARG A 1 99 ? 0.607 6.919 -0.681 1.00 93.75 99 ARG A N 1
ATOM 783 C CA . ARG A 1 99 ? 0.128 6.497 0.637 1.00 93.75 99 ARG A CA 1
ATOM 784 C C . ARG A 1 99 ? -1.391 6.378 0.616 1.00 93.75 99 ARG A C 1
ATOM 786 O O . ARG A 1 99 ? -2.071 7.387 0.446 1.00 93.75 99 ARG A O 1
ATOM 793 N N . TRP A 1 100 ? -1.900 5.168 0.810 1.00 96.81 100 TRP A N 1
ATOM 794 C CA . TRP A 1 100 ? -3.328 4.893 0.956 1.00 96.81 100 TRP A CA 1
ATOM 795 C C . TRP A 1 100 ? -3.685 4.748 2.431 1.00 96.81 100 TRP A C 1
ATOM 797 O O . TRP A 1 100 ? -3.000 4.038 3.166 1.00 96.81 100 TRP A O 1
ATOM 807 N N . THR A 1 101 ? -4.720 5.458 2.867 1.00 95.56 101 THR A N 1
ATOM 808 C CA . THR A 1 101 ? -5.235 5.425 4.237 1.00 95.56 101 THR A CA 1
ATOM 809 C C . THR A 1 101 ? -6.677 5.920 4.256 1.00 95.56 101 THR A C 1
ATOM 811 O O . THR A 1 101 ? -7.048 6.811 3.482 1.00 95.56 101 THR A O 1
ATOM 814 N N . THR A 1 102 ? -7.476 5.403 5.186 1.00 95.38 102 THR A N 1
ATOM 815 C CA . THR A 1 102 ? -8.841 5.866 5.423 1.00 95.38 102 THR A CA 1
ATOM 816 C C . THR A 1 102 ? -8.842 6.909 6.536 1.00 95.38 102 THR A C 1
ATOM 818 O O . THR A 1 102 ? -8.444 6.647 7.669 1.00 95.38 102 THR A O 1
ATOM 821 N N . HIS A 1 103 ? -9.287 8.127 6.213 1.00 88.50 103 HIS A N 1
ATOM 822 C CA . HIS A 1 103 ? -9.243 9.260 7.144 1.00 88.50 103 HIS A CA 1
ATOM 823 C C . HIS A 1 103 ? -10.359 9.222 8.201 1.00 88.50 103 HIS A C 1
ATOM 825 O O . HIS A 1 103 ? -10.132 9.612 9.344 1.00 88.50 103 HIS A O 1
ATOM 831 N N . ASN A 1 104 ? -11.572 8.788 7.837 1.00 90.12 104 ASN A N 1
ATOM 832 C CA . ASN A 1 104 ? -12.697 8.726 8.769 1.00 90.12 104 ASN A CA 1
ATOM 833 C C . ASN A 1 104 ? -13.648 7.544 8.457 1.00 90.12 104 ASN A C 1
ATOM 835 O O . ASN A 1 104 ? -14.230 7.534 7.369 1.00 90.12 104 ASN A O 1
ATOM 839 N N . PRO A 1 105 ? -13.841 6.595 9.392 1.00 91.31 105 PRO A N 1
ATOM 840 C CA . PRO A 1 105 ? -13.109 6.500 10.653 1.00 91.31 105 PRO A CA 1
ATOM 841 C C . PRO A 1 105 ? -11.629 6.159 10.385 1.00 91.31 105 PRO A C 1
ATOM 843 O O . PRO A 1 105 ? -11.304 5.531 9.383 1.00 91.31 105 PRO A O 1
ATOM 846 N N . ALA A 1 106 ? -10.718 6.664 11.218 1.00 92.06 106 ALA A N 1
ATOM 847 C CA . ALA A 1 106 ? -9.285 6.612 10.921 1.00 92.06 106 ALA A CA 1
ATOM 848 C C . ALA A 1 106 ? -8.723 5.178 10.979 1.00 92.06 106 ALA A C 1
ATOM 850 O O . ALA A 1 106 ? -8.982 4.457 11.944 1.00 92.06 106 ALA A O 1
ATOM 851 N N . GLY A 1 107 ? -7.914 4.794 9.988 1.00 94.50 107 GLY A N 1
ATOM 852 C CA . GLY A 1 107 ? -7.198 3.514 9.93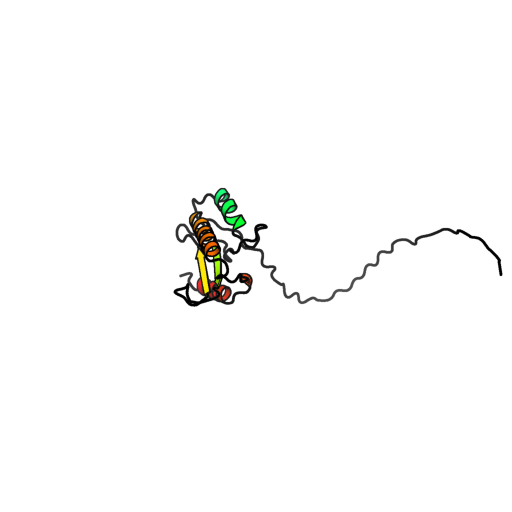4 1.00 94.50 107 GLY A CA 1
ATOM 853 C C . GLY A 1 107 ? -7.050 2.978 8.510 1.00 94.50 107 GLY A C 1
ATOM 854 O O . GLY A 1 107 ? -7.418 3.644 7.547 1.00 94.50 107 GLY A O 1
ATOM 855 N N . LEU A 1 108 ? -6.523 1.765 8.374 1.00 96.56 108 LEU A N 1
ATOM 856 C CA . LEU A 1 108 ? -6.498 1.050 7.097 1.00 96.56 108 LEU A CA 1
ATOM 857 C C . LEU A 1 108 ? -7.868 0.398 6.827 1.00 96.56 108 LEU A C 1
ATOM 859 O O . LEU A 1 108 ? -8.482 -0.126 7.755 1.00 96.56 108 LEU A O 1
ATOM 863 N N . SER A 1 109 ? -8.348 0.391 5.585 1.00 97.94 109 SER A N 1
ATOM 864 C CA . SER A 1 109 ? -9.581 -0.317 5.192 1.00 97.94 109 SER A CA 1
ATOM 865 C C . SER A 1 109 ? -9.392 -1.203 3.957 1.00 97.94 109 SER A C 1
ATOM 867 O O . SER A 1 109 ? -8.353 -1.164 3.289 1.00 97.94 109 SER A O 1
ATOM 869 N N . GLU A 1 110 ? -10.428 -1.968 3.596 1.00 97.75 110 GLU A N 1
ATOM 870 C CA . GLU A 1 110 ? -10.470 -2.777 2.369 1.00 97.75 110 GLU A CA 1
ATOM 871 C C . GLU A 1 110 ? -10.201 -1.930 1.118 1.00 97.75 110 GLU A C 1
ATOM 873 O O . GLU A 1 110 ? -9.603 -2.398 0.143 1.00 97.75 110 GLU A O 1
ATOM 878 N N . LYS A 1 111 ? -10.646 -0.668 1.131 1.00 97.56 111 LYS A N 1
ATOM 879 C CA . LYS A 1 111 ? -10.488 0.254 0.002 1.00 97.56 111 LYS A CA 1
ATOM 880 C C . LYS A 1 111 ? -9.019 0.571 -0.241 1.00 97.56 111 LYS A C 1
ATOM 882 O O . LYS A 1 111 ? -8.593 0.583 -1.392 1.00 97.56 111 LYS A O 1
ATOM 887 N N . ASP A 1 112 ? -8.247 0.763 0.825 1.00 97.88 112 ASP A N 1
ATOM 888 C CA . ASP A 1 112 ? -6.815 1.055 0.739 1.00 97.88 112 ASP A CA 1
ATOM 889 C C . ASP A 1 112 ? -6.054 -0.127 0.122 1.00 97.88 112 ASP A C 1
ATOM 891 O O . ASP A 1 112 ? -5.239 0.052 -0.786 1.00 97.88 112 ASP A O 1
ATOM 895 N N . VAL A 1 113 ? -6.382 -1.350 0.554 1.00 97.81 113 VAL A N 1
ATOM 896 C CA . VAL A 1 113 ? -5.817 -2.593 0.004 1.00 97.81 113 VAL A CA 1
ATOM 897 C C . VAL A 1 113 ? -6.207 -2.775 -1.466 1.00 97.81 113 VAL A C 1
ATOM 899 O O . VAL A 1 113 ? -5.367 -3.123 -2.297 1.00 97.81 113 VAL A O 1
ATOM 902 N N . THR A 1 114 ? -7.460 -2.478 -1.816 1.00 97.94 114 THR A N 1
ATOM 903 C CA . THR A 1 114 ? -7.954 -2.560 -3.199 1.00 97.94 114 THR A CA 1
ATOM 904 C C . THR A 1 114 ? -7.235 -1.568 -4.112 1.00 97.94 114 THR A C 1
ATOM 906 O O . THR A 1 114 ? -6.782 -1.940 -5.194 1.00 97.94 114 THR A O 1
ATOM 909 N N . LEU A 1 115 ? -7.079 -0.312 -3.684 1.00 97.94 115 LEU A N 1
ATOM 910 C CA . LEU A 1 115 ? -6.363 0.710 -4.450 1.00 97.94 115 LEU A CA 1
ATOM 911 C C . LEU A 1 115 ? -4.881 0.358 -4.620 1.00 97.94 115 LEU A C 1
ATOM 913 O O . LEU A 1 115 ? -4.335 0.520 -5.711 1.00 97.94 115 LEU A O 1
ATOM 917 N N . ALA A 1 116 ? -4.242 -0.188 -3.582 1.00 97.00 116 ALA A N 1
ATOM 918 C CA . ALA A 1 116 ? -2.874 -0.689 -3.668 1.00 97.00 116 ALA A CA 1
ATOM 919 C C . ALA A 1 116 ? -2.737 -1.827 -4.698 1.00 97.00 116 ALA A C 1
ATOM 921 O O . ALA A 1 116 ? -1.834 -1.799 -5.539 1.00 97.00 116 ALA A O 1
ATOM 922 N N . ALA A 1 117 ? -3.662 -2.790 -4.695 1.00 95.94 117 ALA A N 1
ATOM 923 C CA . ALA A 1 117 ? -3.686 -3.879 -5.670 1.00 95.94 117 ALA A CA 1
ATOM 924 C C . ALA A 1 117 ? -3.927 -3.381 -7.109 1.00 95.94 117 ALA A C 1
ATOM 926 O O . ALA A 1 117 ? -3.287 -3.861 -8.048 1.00 95.94 117 ALA A O 1
ATOM 927 N N . LEU A 1 118 ? -4.796 -2.384 -7.297 1.00 96.38 118 LEU A N 1
ATOM 928 C CA . LEU A 1 118 ? -5.013 -1.749 -8.601 1.00 96.38 118 LEU A CA 1
ATOM 929 C C . LEU A 1 118 ? -3.751 -1.040 -9.104 1.00 96.38 118 LEU A C 1
ATOM 931 O O . LEU A 1 118 ? -3.390 -1.186 -10.271 1.00 96.38 118 LEU A O 1
ATOM 935 N N . CYS A 1 119 ? -3.033 -0.329 -8.231 1.00 94.38 119 CYS A N 1
ATOM 936 C CA . CYS A 1 119 ? -1.731 0.244 -8.572 1.00 94.38 119 CYS A CA 1
ATOM 937 C C . CYS A 1 119 ? -0.727 -0.838 -9.009 1.00 94.38 119 CYS A C 1
ATOM 939 O O . CYS A 1 119 ? 0.042 -0.609 -9.939 1.00 94.38 119 CYS A O 1
ATOM 941 N N . ASP A 1 120 ? -0.738 -2.018 -8.382 1.00 93.19 120 ASP A N 1
ATOM 942 C CA . ASP A 1 12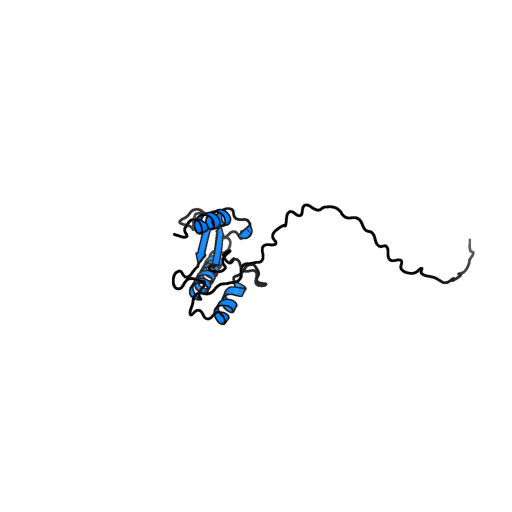0 ? 0.105 -3.152 -8.778 1.00 93.19 120 ASP A CA 1
ATOM 943 C C . ASP A 1 120 ? -0.249 -3.710 -10.157 1.00 93.19 120 ASP A C 1
ATOM 945 O O . ASP A 1 120 ? 0.660 -4.000 -10.938 1.00 93.19 120 ASP A O 1
ATOM 949 N N . ALA A 1 121 ? -1.541 -3.826 -10.468 1.00 92.75 121 ALA A N 1
ATOM 950 C CA . ALA A 1 121 ? -2.014 -4.255 -11.782 1.00 92.75 121 ALA A CA 1
ATOM 951 C C . ALA A 1 121 ? -1.587 -3.263 -12.875 1.00 92.75 121 ALA A C 1
ATOM 953 O O . ALA A 1 121 ? -0.919 -3.652 -13.831 1.00 92.75 121 ALA A O 1
ATOM 954 N N . LEU A 1 122 ? -1.844 -1.967 -12.670 1.00 89.88 122 LEU A N 1
ATOM 955 C CA . LEU A 1 122 ? -1.430 -0.911 -13.600 1.00 89.88 122 LEU A CA 1
ATOM 956 C C . LEU A 1 122 ? 0.094 -0.873 -13.778 1.00 89.88 122 LEU A C 1
ATOM 958 O O . LEU A 1 122 ? 0.602 -0.721 -14.887 1.00 89.88 122 LEU A O 1
ATOM 962 N N . ALA A 1 123 ? 0.842 -1.052 -12.690 1.00 87.12 123 ALA A N 1
ATOM 963 C CA . ALA A 1 123 ? 2.296 -1.107 -12.733 1.00 87.12 123 ALA A CA 1
ATOM 964 C C . ALA A 1 123 ? 2.818 -2.319 -13.513 1.00 87.12 123 ALA A C 1
ATOM 966 O O . ALA A 1 123 ? 3.813 -2.208 -14.230 1.00 87.12 123 ALA A O 1
ATOM 967 N N . LYS A 1 124 ? 2.150 -3.469 -13.397 1.00 87.44 124 LYS A N 1
ATOM 968 C CA . LYS A 1 124 ? 2.480 -4.665 -14.173 1.00 87.44 124 LYS A CA 1
ATOM 969 C C . LYS A 1 124 ? 2.254 -4.430 -15.667 1.00 87.44 124 LYS A C 1
ATOM 971 O O . LYS A 1 124 ? 3.124 -4.785 -16.458 1.00 87.44 124 LYS A O 1
ATOM 976 N N . ASP A 1 125 ? 1.162 -3.766 -16.034 1.00 86.81 125 ASP A N 1
ATOM 977 C CA . ASP A 1 125 ? 0.853 -3.423 -17.429 1.00 86.81 125 ASP A CA 1
ATOM 978 C C . ASP A 1 125 ? 1.853 -2.412 -18.013 1.00 86.81 125 ASP A C 1
ATOM 980 O O . ASP A 1 125 ? 2.141 -2.408 -19.211 1.00 86.81 125 ASP A O 1
ATOM 984 N N . MET A 1 126 ? 2.456 -1.577 -17.161 1.00 79.69 126 MET A N 1
ATOM 985 C CA . MET A 1 126 ? 3.541 -0.674 -17.550 1.00 79.69 126 MET A CA 1
ATOM 986 C C . MET A 1 126 ? 4.891 -1.382 -17.767 1.00 79.69 126 MET A C 1
ATOM 988 O O . MET A 1 126 ? 5.792 -0.771 -18.360 1.00 79.69 126 MET A O 1
ATOM 992 N N . GLY A 1 127 ? 5.027 -2.644 -17.343 1.00 78.00 127 GLY A N 1
ATOM 993 C CA . GLY A 1 127 ? 6.170 -3.522 -17.600 1.00 78.00 127 GLY A CA 1
ATOM 994 C C . GLY A 1 127 ? 7.510 -2.938 -17.150 1.00 78.00 127 GLY A C 1
ATOM 995 O O . GLY A 1 127 ? 7.646 -2.396 -16.053 1.00 78.00 127 GLY A O 1
ATOM 996 N N . ASP A 1 128 ? 8.500 -2.989 -18.043 1.00 68.31 128 ASP A N 1
ATOM 997 C CA . ASP A 1 128 ? 9.880 -2.548 -17.803 1.00 68.31 128 ASP A CA 1
ATOM 998 C C . ASP A 1 128 ? 10.035 -1.056 -17.480 1.00 68.31 128 ASP A C 1
ATOM 1000 O O . ASP A 1 128 ? 11.148 -0.611 -17.207 1.00 68.31 128 ASP A O 1
ATOM 1004 N N . ASN A 1 129 ? 8.970 -0.254 -17.534 1.00 73.94 129 ASN A N 1
ATOM 1005 C CA . ASN A 1 129 ? 9.057 1.185 -17.296 1.00 73.94 129 ASN A CA 1
ATOM 1006 C C . ASN A 1 129 ? 9.161 1.554 -15.817 1.00 73.94 129 ASN A C 1
ATOM 1008 O O . ASN A 1 129 ? 9.469 2.709 -15.538 1.00 73.94 129 ASN A O 1
ATOM 1012 N N . ILE A 1 130 ? 8.933 0.614 -14.895 1.00 79.38 130 ILE A N 1
ATOM 1013 C CA . ILE A 1 130 ? 9.028 0.843 -13.451 1.00 79.38 130 ILE A CA 1
ATOM 1014 C C . ILE A 1 130 ? 10.320 0.227 -12.914 1.00 79.38 130 ILE A C 1
ATOM 1016 O O . ILE A 1 130 ? 10.615 -0.947 -13.121 1.00 79.38 130 ILE A O 1
ATOM 1020 N N . LEU A 1 131 ? 11.095 1.035 -12.202 1.00 76.62 131 LEU A N 1
ATOM 1021 C CA . LEU A 1 131 ? 12.267 0.614 -11.457 1.00 76.62 131 LEU A CA 1
ATOM 1022 C C . LEU A 1 131 ? 11.816 0.004 -10.128 1.00 76.62 131 LEU A C 1
ATOM 1024 O O . LEU A 1 131 ? 11.092 0.628 -9.349 1.00 76.62 131 LEU A O 1
ATOM 1028 N N . ILE A 1 132 ? 12.257 -1.226 -9.866 1.00 69.94 132 ILE A N 1
ATOM 1029 C CA . ILE A 1 132 ? 12.091 -1.857 -8.558 1.00 69.94 132 ILE A CA 1
ATOM 1030 C C . ILE A 1 132 ? 13.079 -1.176 -7.619 1.00 69.94 132 ILE A C 1
ATOM 1032 O O . ILE A 1 132 ? 14.284 -1.409 -7.694 1.00 69.94 132 ILE A O 1
ATOM 1036 N N . THR A 1 133 ? 12.572 -0.301 -6.761 1.00 66.75 133 THR A N 1
ATOM 1037 C CA . THR A 1 133 ? 13.396 0.409 -5.783 1.00 66.75 133 THR A CA 1
ATOM 1038 C C . THR A 1 133 ? 13.031 -0.020 -4.383 1.00 66.75 133 THR A C 1
ATOM 1040 O O . THR A 1 133 ? 11.848 -0.128 -4.073 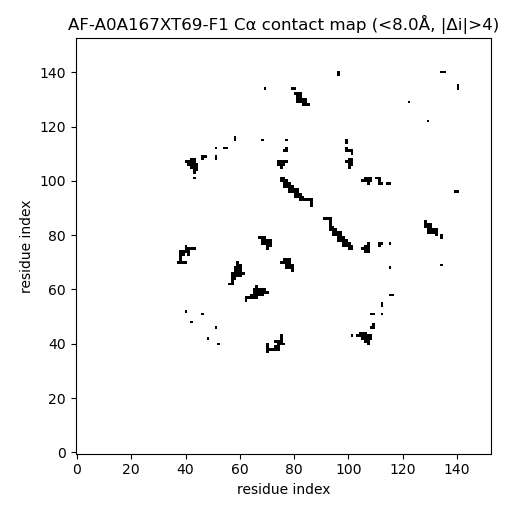1.00 66.75 133 THR A O 1
ATOM 1043 N N . ASP A 1 134 ? 14.045 -0.236 -3.550 1.00 67.38 134 ASP A N 1
ATOM 1044 C CA . ASP A 1 134 ? 13.877 -0.545 -2.135 1.00 67.38 134 ASP A CA 1
ATOM 1045 C C . ASP A 1 134 ? 13.239 0.663 -1.418 1.00 67.38 134 ASP A C 1
ATOM 1047 O O . ASP A 1 134 ? 13.890 1.707 -1.282 1.00 67.38 134 ASP A O 1
ATOM 1051 N N . PRO A 1 135 ? 11.973 0.567 -0.974 1.00 61.91 135 PRO A N 1
ATOM 1052 C CA . PRO A 1 135 ? 11.294 1.698 -0.357 1.00 61.91 135 PRO A CA 1
ATOM 1053 C C . PRO A 1 135 ? 11.882 2.038 1.016 1.00 61.91 135 PRO A C 1
ATOM 1055 O O . PRO A 1 135 ? 11.785 3.192 1.434 1.00 61.91 135 PRO A O 1
ATOM 1058 N N . THR A 1 136 ? 12.558 1.091 1.681 1.00 62.88 136 THR A N 1
ATOM 1059 C CA . THR A 1 136 ? 13.163 1.300 3.009 1.00 62.88 136 THR A CA 1
ATOM 1060 C C . THR A 1 136 ? 14.395 2.205 2.970 1.00 62.88 136 THR A C 1
ATOM 1062 O O . THR A 1 136 ? 14.753 2.805 3.979 1.00 62.88 136 THR A O 1
ATOM 1065 N N . LYS A 1 137 ? 15.021 2.363 1.797 1.00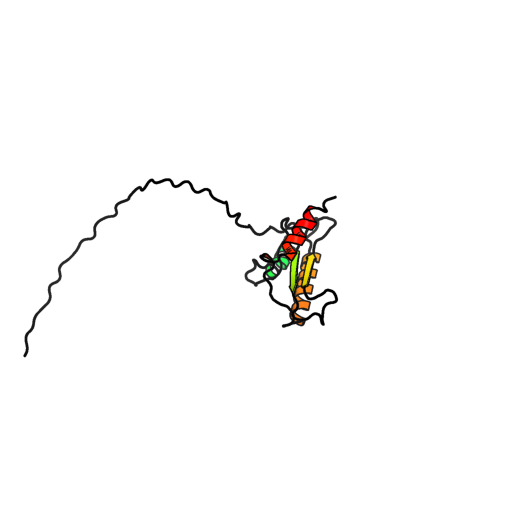 61.94 137 LYS A N 1
ATOM 1066 C CA . LYS A 1 137 ? 16.218 3.201 1.596 1.00 61.94 137 LYS A CA 1
ATOM 1067 C C . LYS A 1 137 ? 15.922 4.558 0.967 1.00 61.94 137 LYS A C 1
ATOM 1069 O O . LYS A 1 137 ? 16.842 5.311 0.658 1.00 61.94 137 LYS A O 1
ATOM 1074 N N . SER A 1 138 ? 14.655 4.864 0.716 1.00 66.25 138 SER A N 1
ATOM 1075 C CA . SER A 1 138 ? 14.291 6.059 -0.032 1.00 66.25 138 SER A CA 1
ATOM 1076 C C . SER A 1 138 ? 14.274 7.310 0.856 1.00 66.25 138 SER A C 1
ATOM 1078 O O . SER A 1 138 ? 13.551 7.394 1.844 1.00 66.25 138 SER A O 1
ATOM 1080 N N . GLU A 1 139 ? 15.036 8.335 0.474 1.00 72.69 139 GLU A N 1
ATOM 1081 C CA . GLU A 1 139 ? 15.001 9.649 1.140 1.00 72.69 139 GLU A CA 1
ATOM 1082 C C . GLU A 1 139 ? 13.596 10.274 1.085 1.00 72.69 139 GLU A C 1
ATOM 1084 O O . GLU A 1 139 ? 13.150 10.923 2.027 1.00 72.69 139 GLU A O 1
ATOM 1089 N N . VAL A 1 140 ? 12.854 9.996 0.008 1.00 71.06 140 VAL A N 1
ATOM 1090 C CA . VAL A 1 140 ? 11.454 10.405 -0.164 1.00 71.06 140 VAL A CA 1
ATOM 1091 C C . VAL A 1 140 ? 10.589 9.914 0.996 1.00 71.06 140 VAL A C 1
ATOM 1093 O O . VAL A 1 140 ? 9.816 10.691 1.549 1.00 71.06 140 VAL A O 1
ATOM 1096 N N . ARG A 1 141 ? 10.754 8.653 1.410 1.00 70.88 141 ARG A N 1
ATOM 1097 C CA . ARG A 1 141 ? 10.026 8.081 2.543 1.00 70.88 141 ARG A CA 1
ATOM 1098 C C . ARG A 1 141 ? 10.334 8.827 3.838 1.00 70.88 141 ARG A C 1
ATOM 1100 O O . ARG A 1 141 ? 9.414 9.244 4.534 1.00 70.88 141 ARG A O 1
ATOM 1107 N N . ARG A 1 142 ? 11.619 9.067 4.112 1.00 73.31 142 ARG A N 1
ATOM 1108 C CA . ARG A 1 142 ? 12.077 9.792 5.306 1.00 73.31 142 ARG A CA 1
ATOM 1109 C C . ARG A 1 142 ? 11.498 11.208 5.370 1.00 73.31 142 ARG A C 1
ATOM 1111 O O . ARG A 1 142 ? 11.069 11.653 6.434 1.00 73.31 142 ARG A O 1
ATOM 1118 N N . LEU A 1 143 ? 11.468 11.906 4.235 1.00 72.69 143 LEU A N 1
ATOM 1119 C CA . LEU A 1 143 ? 10.874 13.238 4.126 1.00 72.69 143 LEU A CA 1
ATOM 1120 C C . LEU A 1 143 ? 9.359 13.201 4.353 1.00 72.69 143 LEU A C 1
ATOM 1122 O O . LEU A 1 143 ? 8.838 14.047 5.078 1.00 72.69 143 LEU A O 1
ATOM 1126 N N . VAL A 1 144 ? 8.653 12.214 3.795 1.00 68.12 144 VAL A N 1
ATOM 1127 C CA . VAL A 1 144 ? 7.208 12.049 4.020 1.00 68.12 144 VAL A CA 1
ATOM 1128 C C . VAL A 1 144 ? 6.902 11.784 5.491 1.00 68.12 144 VAL A C 1
ATOM 1130 O O . VAL A 1 144 ? 6.021 12.445 6.043 1.00 68.12 144 VAL A O 1
ATOM 1133 N N . ASP A 1 145 ? 7.635 10.876 6.137 1.00 69.94 145 ASP A N 1
ATOM 1134 C CA . ASP A 1 145 ? 7.452 10.574 7.558 1.00 69.94 145 ASP A CA 1
ATOM 1135 C C . ASP A 1 145 ? 7.690 11.842 8.410 1.00 69.94 145 ASP A C 1
ATOM 1137 O O . ASP A 1 145 ? 6.904 12.156 9.305 1.00 69.94 145 ASP A O 1
ATOM 1141 N N . GLN A 1 146 ? 8.708 12.648 8.079 1.00 70.44 146 GLN A N 1
ATOM 1142 C CA . GLN A 1 146 ? 8.990 13.919 8.759 1.00 70.44 146 GLN A CA 1
ATOM 1143 C C . GLN A 1 146 ? 7.875 14.966 8.582 1.00 70.44 146 GLN A C 1
ATOM 1145 O O . GLN A 1 146 ? 7.586 15.727 9.511 1.00 70.44 146 GLN A O 1
ATOM 1150 N N . VAL A 1 147 ? 7.250 15.026 7.404 1.00 63.31 147 VAL A N 1
ATOM 1151 C CA . VAL A 1 147 ? 6.143 15.953 7.123 1.00 63.31 147 VAL A CA 1
ATOM 1152 C C . VAL A 1 147 ? 4.855 15.492 7.809 1.00 63.31 147 VAL A C 1
ATOM 1154 O O . VAL A 1 147 ? 4.188 16.314 8.438 1.00 63.31 147 VAL A O 1
ATOM 1157 N N . CYS A 1 148 ? 4.540 14.193 7.775 1.00 57.50 148 CYS A N 1
ATOM 1158 C CA . CYS A 1 148 ? 3.319 13.638 8.371 1.00 57.50 148 CYS A CA 1
ATOM 1159 C C . CYS A 1 148 ? 3.283 13.786 9.900 1.00 57.50 148 CYS A C 1
ATOM 1161 O O . CYS A 1 148 ? 2.226 14.061 10.464 1.00 57.50 148 CYS A O 1
ATOM 1163 N N . VAL A 1 149 ? 4.429 13.678 10.585 1.00 53.16 149 VAL A N 1
ATOM 1164 C CA . VAL A 1 149 ? 4.506 13.910 12.043 1.00 53.16 149 VAL A CA 1
ATOM 1165 C C . VAL A 1 149 ? 4.215 15.374 12.405 1.00 53.16 149 VAL A C 1
ATOM 1167 O O . VAL A 1 149 ? 3.704 15.648 13.488 1.00 53.16 149 VAL A O 1
ATOM 1170 N N . ARG A 1 150 ? 4.481 16.324 11.499 1.00 45.88 150 ARG A N 1
ATOM 1171 C CA . ARG A 1 150 ? 4.247 17.761 11.722 1.00 45.88 150 ARG A CA 1
ATOM 1172 C C . ARG A 1 150 ? 2.821 18.227 11.421 1.00 45.88 150 ARG A C 1
ATOM 1174 O O . ARG A 1 150 ? 2.497 19.356 11.766 1.00 45.88 150 ARG A O 1
ATOM 1181 N N . THR A 1 151 ? 1.984 17.402 10.788 1.00 41.69 151 THR A N 1
ATOM 1182 C CA . THR A 1 151 ? 0.621 17.792 10.365 1.00 41.69 151 THR A CA 1
ATOM 1183 C C . THR A 1 151 ? -0.501 17.255 11.254 1.00 41.69 151 THR A C 1
ATOM 1185 O O . THR A 1 151 ? -1.668 17.402 10.900 1.00 41.69 151 THR A O 1
ATOM 1188 N N . LYS A 1 152 ? -0.188 16.673 12.420 1.00 44.22 152 LYS A N 1
ATOM 1189 C CA . LYS A 1 152 ? -1.193 16.460 13.472 1.00 44.22 152 LYS A CA 1
ATOM 1190 C C . LYS A 1 152 ? -1.537 17.816 14.101 1.00 44.22 152 LYS A C 1
ATOM 1192 O O . LYS A 1 152 ? -0.919 18.205 15.089 1.00 44.22 152 LYS A O 1
ATOM 1197 N N . VAL A 1 153 ? -2.440 18.547 13.447 1.00 37.28 153 VAL A N 1
ATOM 1198 C CA . VAL A 1 153 ? -3.165 19.700 14.006 1.00 37.28 153 VAL A CA 1
ATOM 1199 C C . VAL A 1 153 ? -4.280 19.183 14.902 1.00 37.28 153 VAL A C 1
ATOM 1201 O O . VAL A 1 153 ? -4.935 18.199 14.488 1.00 37.28 153 VAL A O 1
#

Radius of gyration: 28.34 Å; Cα contacts (8 Å, |Δi|>4): 171; chains: 1; bounding box: 80×77×54 Å

Nearest PDB structures (foldseek):
  7zhw-assembly1_B  TM=3.493E-01  e=5.350E+00  Leishmania donovani
  6l7a-assembly1_A  TM=2.782E-01  e=6.069E+00  Escherichia coli O69:H11 str. 08-4661
  9emm-assembly1_D  TM=2.006E-01  e=8.320E+00  Synechocystis sp. PCC 6803 substr. Kazusa

Foldseek 3Di:
DDDDDDDDDDDDDDDDDDDDDDDDDDDDPDPPPPPPDAAAADAFPPAPPVVLCVLQQCQDCPHPVRHAWGADPNNFKIKHKWAFPACPVDPPGRIDIDIFGDVVVGGRHSVRSVVSVVVVVVVVVVPPGTDRDDPVPDPVNVVVSVVVVVPPD

Sequence (153 aa):
MAHHCLASYSTRPLPRSRRILSTRMLMSTGVQQQQQQQPQPRYSPGTDEQATTLALTPLLISSQAGGRWTLSSDGTALERIFQFKSFNKTWVYNTTFIRWTTHNPAGLSEKDVTLAALCDALAKDMGDNILITDPTKSEVRRLVDQVCVRTKV

Organism: NCBI:txid1081109

Mean predicted aligned error: 14.47 Å

Solvent-accessible surface area (backbone atoms only — not comparable to full-atom values): 9668 Å² total; per-residue (Å²): 136,85,84,87,84,87,88,81,90,86,80,88,84,87,84,78,91,75,92,75,90,79,90,75,93,73,92,71,85,70,76,76,76,76,76,81,72,77,53,61,81,34,64,13,82,90,47,61,63,66,66,37,48,63,67,40,43,55,43,24,50,90,25,95,75,62,22,73,32,42,61,33,90,80,10,31,29,45,33,39,63,49,33,38,77,54,48,93,83,42,100,56,60,41,58,47,80,47,75,36,57,38,78,81,61,58,16,26,39,58,66,35,48,51,50,52,51,50,51,51,52,56,48,56,75,53,45,88,45,53,49,91,62,71,60,91,78,36,67,69,51,57,53,49,55,59,52,57,71,70,64,77,122